Protein AF-A0A395CX54-F1 (afdb_monomer_lite)

Radius of gyration: 29.78 Å; chains: 1; bounding box: 35×42×90 Å

Structure (mmCIF, N/CA/C/O backbone):
data_AF-A0A395CX54-F1
#
_entry.id   AF-A0A395CX54-F1
#
loop_
_atom_site.group_PDB
_atom_site.id
_atom_site.type_symbol
_atom_site.label_atom_id
_atom_site.label_alt_id
_atom_site.label_comp_id
_atom_site.label_asym_id
_atom_site.label_entity_id
_atom_site.label_seq_id
_atom_site.pdbx_PDB_ins_code
_atom_site.Cartn_x
_atom_site.Cartn_y
_atom_site.Cartn_z
_atom_site.occupancy
_atom_site.B_iso_or_equiv
_atom_site.auth_seq_id
_atom_site.auth_comp_id
_atom_site.auth_asym_id
_atom_site.auth_atom_id
_atom_site.pdbx_PDB_model_num
ATOM 1 N N . MET A 1 1 ? -14.694 -27.549 -74.169 1.00 40.34 1 MET A N 1
ATOM 2 C CA . MET A 1 1 ? -13.268 -27.160 -74.134 1.00 40.34 1 MET A CA 1
ATOM 3 C C . MET A 1 1 ? -13.048 -26.307 -72.900 1.00 40.34 1 MET A C 1
ATOM 5 O O . MET A 1 1 ? -13.664 -25.261 -72.763 1.00 40.34 1 MET A O 1
ATOM 9 N N . SER A 1 2 ? -12.309 -26.864 -71.948 1.00 35.94 2 SER A N 1
ATOM 10 C CA . SER A 1 2 ? -12.237 -26.448 -70.549 1.00 35.94 2 SER A CA 1
ATOM 11 C C . SER A 1 2 ? -11.313 -25.243 -70.358 1.00 35.94 2 SER A C 1
ATOM 13 O O . SER A 1 2 ? -10.110 -25.362 -70.562 1.00 35.94 2 SER A O 1
ATOM 15 N N . PHE A 1 3 ? -11.857 -24.111 -69.909 1.00 47.75 3 PHE A N 1
ATOM 16 C CA . PHE A 1 3 ? -11.088 -22.955 -69.439 1.00 47.75 3 PHE A CA 1
ATOM 17 C C . PHE A 1 3 ? -11.155 -22.881 -67.907 1.00 47.75 3 PHE A C 1
ATOM 19 O O . PHE A 1 3 ? -11.806 -22.015 -67.336 1.00 47.75 3 PHE A O 1
ATOM 26 N N . PHE A 1 4 ? -10.485 -23.817 -67.230 1.00 52.72 4 PHE A N 1
ATOM 27 C CA . PHE A 1 4 ? -10.099 -23.632 -65.829 1.00 52.72 4 PHE A CA 1
ATOM 28 C C . PHE A 1 4 ? -8.708 -23.002 -65.821 1.00 52.72 4 PHE A C 1
ATOM 30 O O . PHE A 1 4 ? -7.690 -23.689 -65.917 1.00 52.72 4 PHE A O 1
ATOM 37 N N . ALA A 1 5 ? -8.677 -21.672 -65.757 1.00 51.16 5 ALA A N 1
ATOM 38 C CA . ALA A 1 5 ? -7.465 -20.924 -65.477 1.00 51.16 5 ALA A CA 1
ATOM 39 C C . ALA A 1 5 ? -6.978 -21.328 -64.080 1.00 51.16 5 ALA A C 1
ATOM 41 O O . ALA A 1 5 ? -7.566 -20.963 -63.063 1.00 51.16 5 ALA A O 1
ATOM 42 N N . ARG A 1 6 ? -5.910 -22.126 -64.035 1.00 53.88 6 ARG A N 1
ATOM 43 C CA . ARG A 1 6 ? -5.108 -22.340 -62.832 1.00 53.88 6 ARG A CA 1
ATOM 44 C C . ARG A 1 6 ? -4.492 -20.991 -62.457 1.00 53.88 6 ARG A C 1
ATOM 46 O O . ARG A 1 6 ? -3.396 -20.670 -62.905 1.00 53.88 6 ARG A O 1
ATOM 53 N N . ALA A 1 7 ? -5.215 -20.185 -61.683 1.00 49.56 7 ALA A N 1
ATOM 54 C CA . ALA A 1 7 ? -4.619 -19.065 -60.969 1.00 49.56 7 ALA A CA 1
ATOM 55 C C . ALA A 1 7 ? -3.421 -19.623 -60.177 1.00 49.56 7 ALA A C 1
ATOM 57 O O . ALA A 1 7 ? -3.571 -20.652 -59.506 1.00 49.56 7 ALA A O 1
ATOM 58 N N . PRO A 1 8 ? -2.214 -19.050 -60.315 1.00 53.91 8 PRO A N 1
ATOM 59 C CA . PRO A 1 8 ? -1.024 -19.674 -59.780 1.00 53.91 8 PRO A CA 1
ATOM 60 C C . PRO A 1 8 ? -1.123 -19.622 -58.260 1.00 53.91 8 PRO A C 1
ATOM 62 O O . PRO A 1 8 ? -1.231 -18.551 -57.670 1.00 53.91 8 PRO A O 1
ATOM 65 N N . ILE A 1 9 ? -1.055 -20.792 -57.629 1.00 56.56 9 ILE A N 1
ATOM 66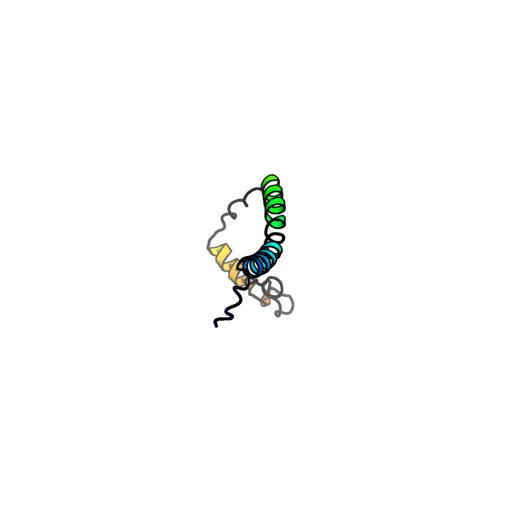 C CA . ILE A 1 9 ? -0.987 -21.001 -56.173 1.00 56.56 9 ILE A CA 1
ATOM 67 C C . ILE A 1 9 ? 0.036 -20.047 -55.509 1.00 56.56 9 ILE A C 1
ATOM 69 O O . ILE A 1 9 ? -0.123 -19.649 -54.358 1.00 56.56 9 ILE A O 1
ATOM 73 N N . ALA A 1 10 ? 1.034 -19.592 -56.274 1.00 52.03 10 ALA A N 1
ATOM 74 C CA . ALA A 1 10 ? 2.001 -18.564 -55.907 1.00 52.03 10 ALA A CA 1
ATOM 75 C C . ALA A 1 10 ? 1.390 -17.222 -55.442 1.00 52.03 10 ALA A C 1
ATOM 77 O O . ALA A 1 10 ? 1.932 -16.604 -54.529 1.00 52.03 10 ALA A O 1
ATOM 78 N N . ALA A 1 11 ? 0.269 -16.769 -56.014 1.00 52.12 11 ALA A N 1
ATOM 79 C CA . ALA A 1 11 ? -0.323 -15.471 -55.670 1.00 52.12 11 ALA A CA 1
ATOM 80 C C . ALA A 1 11 ? -1.009 -15.474 -54.290 1.00 52.12 11 ALA A C 1
ATOM 82 O O . ALA A 1 11 ? -0.968 -14.477 -53.573 1.00 52.12 11 ALA A O 1
ATOM 83 N N . VAL A 1 12 ? -1.580 -16.612 -53.879 1.00 54.66 12 VAL A N 1
ATOM 84 C CA . VAL A 1 12 ? -2.211 -16.774 -52.556 1.00 54.66 12 VAL A CA 1
ATOM 85 C C . VAL A 1 12 ? -1.152 -16.885 -51.451 1.00 54.66 12 VAL A C 1
ATOM 87 O O . VAL A 1 12 ? -1.322 -16.325 -50.369 1.00 54.66 12 VAL A O 1
ATOM 90 N N . LEU A 1 13 ? -0.016 -17.53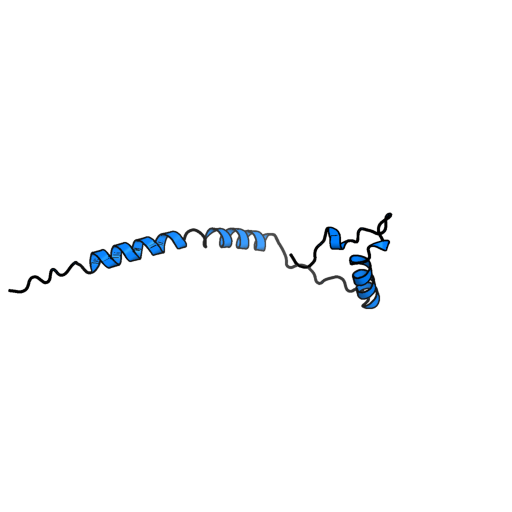2 -51.735 1.00 54.78 13 LEU A N 1
ATOM 91 C CA . LEU A 1 13 ? 1.109 -17.647 -50.798 1.00 54.78 13 LEU A CA 1
ATOM 92 C C . LEU A 1 13 ? 1.809 -16.302 -50.538 1.00 54.78 13 LEU A C 1
ATOM 94 O O . LEU A 1 13 ? 2.212 -16.034 -49.408 1.00 54.78 13 LEU A O 1
ATOM 98 N N . ALA A 1 14 ? 1.910 -15.435 -51.550 1.00 53.94 14 ALA A N 1
ATOM 99 C CA . ALA A 1 14 ? 2.521 -14.114 -51.400 1.00 53.94 14 ALA A CA 1
ATOM 100 C C . ALA A 1 14 ? 1.712 -13.192 -50.466 1.00 53.94 14 ALA A C 1
ATOM 102 O O . ALA A 1 14 ? 2.291 -12.475 -49.654 1.00 53.94 14 ALA A O 1
ATOM 103 N N . MET A 1 15 ? 0.378 -13.258 -50.524 1.00 52.88 15 MET A N 1
ATOM 104 C CA . MET A 1 15 ? -0.513 -12.412 -49.721 1.00 52.88 15 MET A CA 1
ATOM 105 C C . MET A 1 15 ? -0.613 -12.883 -48.258 1.00 52.88 15 MET A C 1
ATOM 107 O O . MET A 1 15 ? -0.679 -12.057 -47.351 1.00 52.88 15 MET A O 1
ATOM 111 N N . ALA A 1 16 ? -0.532 -14.199 -48.018 1.00 52.72 16 ALA A N 1
ATOM 112 C CA . ALA A 1 16 ? -0.412 -14.766 -46.672 1.00 52.72 16 ALA A CA 1
ATOM 113 C C . ALA A 1 16 ? 0.959 -14.470 -46.032 1.00 52.72 16 ALA A C 1
ATOM 115 O O . ALA A 1 16 ? 1.045 -14.243 -44.828 1.00 52.72 16 ALA A O 1
ATOM 116 N N . GLY A 1 17 ? 2.034 -14.413 -46.829 1.00 51.59 17 GLY A N 1
ATOM 117 C CA . GLY A 1 17 ? 3.367 -14.045 -46.342 1.00 51.59 17 GLY A CA 1
ATOM 118 C C . GLY A 1 17 ? 3.454 -12.599 -45.837 1.00 51.59 17 GLY A C 1
ATOM 119 O O . GLY A 1 17 ? 4.145 -12.328 -44.856 1.00 51.59 17 GLY A O 1
ATOM 120 N N . SER A 1 18 ? 2.715 -11.671 -46.455 1.00 52.75 18 SER A N 1
ATOM 121 C CA . SER A 1 18 ? 2.747 -10.247 -46.094 1.00 52.75 18 SER A CA 1
ATOM 122 C C . SER A 1 18 ? 2.050 -9.917 -44.768 1.00 52.75 18 SER A C 1
ATOM 124 O O . SER A 1 18 ? 2.459 -8.971 -44.098 1.00 52.75 18 SER A O 1
ATOM 126 N N . THR A 1 19 ? 1.045 -10.687 -44.336 1.00 53.62 19 THR A N 1
ATOM 127 C CA . THR A 1 19 ? 0.364 -10.442 -43.048 1.00 53.62 19 THR A CA 1
ATOM 128 C C . THR A 1 19 ? 1.127 -10.987 -41.838 1.00 53.62 19 THR A C 1
ATOM 130 O O . THR A 1 19 ? 0.916 -10.500 -40.730 1.00 53.62 19 THR A O 1
ATOM 133 N N . LEU A 1 20 ? 2.045 -11.948 -42.013 1.00 51.69 20 LEU A N 1
ATOM 134 C CA . LEU A 1 20 ? 2.864 -12.470 -40.905 1.00 51.69 20 LEU A CA 1
ATOM 135 C C . LEU A 1 20 ? 4.016 -11.537 -40.494 1.00 51.69 20 LEU A C 1
ATOM 137 O O . LEU A 1 20 ? 4.458 -11.584 -39.349 1.00 51.69 20 LEU A O 1
ATOM 141 N N . ALA A 1 21 ? 4.501 -10.675 -41.390 1.00 51.66 21 ALA A N 1
ATOM 142 C CA . ALA A 1 21 ? 5.677 -9.844 -41.117 1.00 51.66 21 ALA A CA 1
ATOM 143 C C . ALA A 1 21 ? 5.409 -8.674 -40.145 1.00 51.66 21 ALA A C 1
ATOM 145 O O . ALA A 1 21 ? 6.331 -8.195 -39.489 1.00 51.66 21 ALA A O 1
ATOM 146 N N . VAL A 1 22 ? 4.157 -8.222 -40.014 1.00 54.72 22 VAL A N 1
ATOM 147 C CA . VAL A 1 22 ? 3.809 -7.046 -39.191 1.00 54.72 22 VAL A CA 1
ATOM 148 C C . VAL A 1 22 ? 3.765 -7.375 -37.688 1.00 54.72 22 VAL A C 1
ATOM 150 O O . VAL A 1 22 ? 4.023 -6.505 -36.861 1.00 54.72 22 VAL A O 1
ATOM 153 N N . GLY A 1 23 ? 3.519 -8.634 -37.308 1.00 53.91 23 GLY A N 1
ATOM 154 C CA . GLY A 1 23 ? 3.443 -9.051 -35.898 1.00 53.91 23 GLY A CA 1
ATOM 155 C C . GLY A 1 23 ? 4.796 -9.222 -35.191 1.00 53.91 23 GLY A C 1
ATOM 156 O O . GLY A 1 23 ? 4.846 -9.263 -33.964 1.00 53.91 23 GLY A O 1
ATOM 157 N N . ALA A 1 24 ? 5.902 -9.307 -35.937 1.00 55.75 24 ALA A N 1
ATOM 158 C CA . ALA A 1 24 ? 7.217 -9.639 -35.380 1.00 55.75 24 ALA A CA 1
ATOM 159 C C . ALA A 1 24 ? 7.944 -8.453 -34.714 1.00 55.75 24 ALA A C 1
ATOM 161 O O . ALA A 1 24 ? 8.838 -8.667 -33.897 1.00 55.75 24 ALA A O 1
ATOM 162 N N . PHE A 1 25 ? 7.568 -7.207 -35.019 1.00 54.34 25 PHE A N 1
ATOM 163 C CA . PHE A 1 25 ? 8.256 -6.022 -34.487 1.00 54.34 25 PHE A CA 1
ATOM 164 C C . PHE A 1 25 ? 7.876 -5.678 -33.038 1.00 54.34 25 PHE A C 1
ATOM 166 O O . PHE A 1 25 ? 8.690 -5.091 -32.330 1.00 54.34 25 PHE A O 1
ATOM 173 N N . ALA A 1 26 ? 6.689 -6.073 -32.564 1.00 55.78 26 ALA A N 1
ATOM 174 C CA . ALA A 1 26 ? 6.244 -5.769 -31.200 1.00 55.78 26 ALA A CA 1
ATOM 175 C C . ALA A 1 26 ? 6.900 -6.670 -30.136 1.00 55.78 26 ALA A C 1
ATOM 177 O O . ALA A 1 26 ? 7.234 -6.204 -29.056 1.00 55.78 26 ALA A O 1
ATOM 178 N N . ALA A 1 27 ? 7.157 -7.945 -30.444 1.00 57.03 27 ALA A N 1
ATOM 179 C CA . ALA A 1 27 ? 7.667 -8.912 -29.463 1.00 57.03 27 ALA A CA 1
ATOM 180 C C . ALA A 1 27 ? 9.183 -8.805 -29.180 1.00 57.03 27 ALA A C 1
ATOM 182 O O . ALA A 1 27 ? 9.692 -9.441 -28.257 1.00 57.03 27 ALA A O 1
ATOM 183 N N . GLY A 1 28 ? 9.934 -8.052 -29.994 1.00 58.41 28 GLY A N 1
ATOM 184 C CA . GLY A 1 28 ? 11.397 -7.972 -29.905 1.00 58.41 28 GLY A CA 1
ATOM 185 C C . GLY A 1 28 ? 11.926 -6.929 -28.915 1.00 58.41 28 GLY A C 1
ATOM 186 O O . GLY A 1 28 ? 12.952 -7.168 -28.277 1.00 58.41 28 GLY A O 1
ATOM 187 N N . ALA A 1 29 ? 11.236 -5.794 -28.766 1.00 61.31 29 ALA A N 1
ATOM 188 C CA . ALA A 1 29 ? 11.700 -4.665 -27.951 1.00 61.31 29 ALA A CA 1
ATOM 189 C C . ALA A 1 29 ? 11.686 -4.971 -26.440 1.00 61.31 29 ALA A C 1
ATOM 191 O O . ALA A 1 29 ? 12.609 -4.590 -25.716 1.00 61.31 29 ALA A O 1
ATOM 192 N N . ASP A 1 30 ? 10.697 -5.737 -25.979 1.00 67.38 30 ASP A N 1
ATOM 193 C CA . ASP A 1 30 ? 10.482 -6.017 -24.553 1.00 67.38 30 ASP A CA 1
ATOM 194 C C . ASP A 1 30 ? 11.565 -6.930 -23.951 1.00 67.38 30 ASP 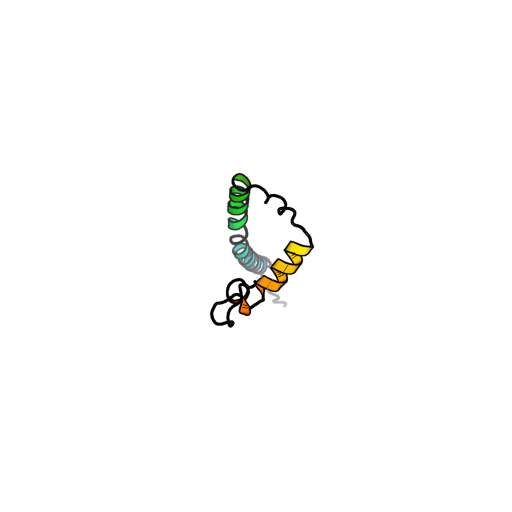A C 1
ATOM 196 O O . ASP A 1 30 ? 11.911 -6.828 -22.771 1.00 67.38 30 ASP A O 1
ATOM 200 N N . ASN A 1 31 ? 12.169 -7.797 -24.769 1.00 77.75 31 ASN A N 1
ATOM 201 C CA . ASN A 1 31 ? 13.164 -8.770 -24.310 1.00 77.75 31 ASN A CA 1
ATOM 202 C C . ASN A 1 31 ? 14.518 -8.132 -23.966 1.00 77.75 31 ASN A C 1
ATOM 204 O O . ASN A 1 31 ? 15.198 -8.594 -23.046 1.00 77.75 31 ASN A O 1
ATOM 208 N N . GLY A 1 32 ? 14.910 -7.076 -24.688 1.00 89.38 32 GLY A N 1
ATOM 209 C CA . GLY A 1 32 ? 16.138 -6.325 -24.413 1.00 89.38 32 GLY A CA 1
ATOM 210 C C . GLY A 1 32 ? 16.043 -5.564 -23.093 1.00 89.38 32 GLY A C 1
ATOM 211 O O . GLY A 1 32 ? 16.875 -5.754 -22.210 1.00 89.38 32 GLY A O 1
ATOM 212 N N . LEU A 1 33 ? 14.958 -4.805 -22.909 1.00 89.81 33 LEU A N 1
ATOM 213 C CA . LEU A 1 33 ? 14.705 -4.053 -21.677 1.00 89.81 33 LEU A CA 1
ATOM 214 C C . LEU A 1 33 ? 14.612 -4.965 -20.451 1.00 89.81 33 LEU A C 1
ATOM 216 O O . LEU A 1 33 ? 15.175 -4.652 -19.404 1.00 89.81 33 LEU A O 1
ATOM 220 N N . LEU A 1 34 ? 13.954 -6.122 -20.574 1.00 88.38 34 LEU A N 1
ATOM 221 C CA . LEU A 1 34 ? 13.882 -7.092 -19.482 1.00 88.38 34 LEU A CA 1
ATOM 222 C C . LEU A 1 34 ? 15.257 -7.686 -19.140 1.00 88.38 34 LEU A C 1
ATOM 224 O O . LEU A 1 34 ? 15.547 -7.928 -17.966 1.00 88.38 34 LEU A O 1
ATOM 228 N N . LYS A 1 35 ? 16.104 -7.942 -20.145 1.00 90.81 35 LYS A N 1
ATOM 229 C CA . LYS A 1 35 ? 17.474 -8.428 -19.936 1.00 90.81 35 LYS A CA 1
ATOM 230 C C . LYS A 1 35 ? 18.321 -7.388 -19.202 1.00 90.81 35 LYS A C 1
ATOM 232 O O . LYS A 1 35 ? 18.984 -7.741 -18.228 1.00 90.81 35 LYS A O 1
ATOM 237 N N . ASP A 1 36 ? 18.250 -6.133 -19.627 1.00 92.44 36 ASP A N 1
ATOM 238 C CA . ASP A 1 36 ? 18.979 -5.030 -19.003 1.00 92.44 36 ASP A CA 1
ATOM 239 C C . ASP A 1 36 ? 18.480 -4.791 -17.573 1.00 92.44 36 ASP A C 1
ATOM 241 O O . ASP A 1 36 ? 19.282 -4.725 -16.642 1.00 92.44 36 ASP A O 1
ATOM 245 N N . ALA A 1 37 ? 17.162 -4.800 -17.352 1.00 91.75 37 ALA A N 1
ATOM 246 C CA . ALA A 1 37 ? 16.566 -4.703 -16.021 1.00 91.75 37 ALA A CA 1
ATOM 247 C C . ALA A 1 37 ? 17.072 -5.809 -15.079 1.00 91.75 37 ALA A C 1
ATOM 249 O O . ALA A 1 37 ? 17.473 -5.525 -13.953 1.00 91.75 37 ALA A O 1
ATOM 250 N N . LYS A 1 38 ? 17.134 -7.064 -15.541 1.00 91.44 38 LYS A N 1
ATOM 251 C CA . LYS A 1 38 ? 17.651 -8.195 -14.746 1.00 91.44 38 LYS A CA 1
ATOM 252 C C . LYS A 1 38 ? 19.145 -8.098 -14.425 1.00 91.44 38 LYS A C 1
ATOM 254 O O . LYS A 1 38 ? 19.602 -8.790 -13.522 1.00 91.44 38 LYS A O 1
ATOM 259 N N . SER A 1 39 ? 19.902 -7.280 -15.157 1.00 93.75 39 SER A N 1
ATOM 260 C CA . SER A 1 39 ? 21.317 -7.028 -14.856 1.00 93.75 39 SER A CA 1
ATOM 2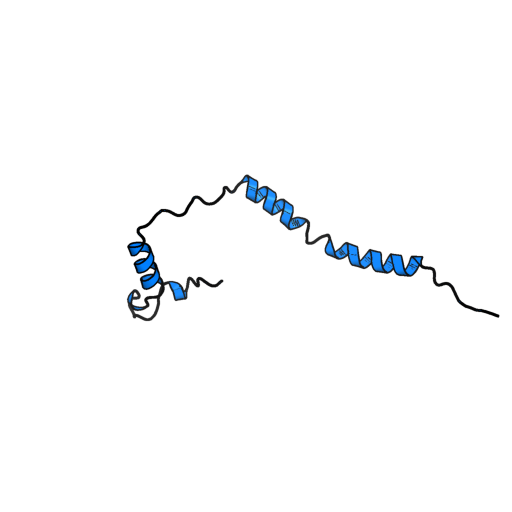61 C C . SER A 1 39 ? 21.520 -6.000 -13.737 1.00 93.75 39 SER A C 1
ATOM 263 O O . SER A 1 39 ? 22.562 -6.012 -13.086 1.00 93.75 39 SER A O 1
ATOM 265 N N . VAL A 1 40 ? 20.526 -5.136 -13.499 1.00 95.38 40 VAL A N 1
ATOM 266 C CA . VAL A 1 40 ? 20.591 -4.044 -12.513 1.00 95.38 40 VAL A CA 1
ATOM 267 C C . VAL A 1 40 ? 19.777 -4.363 -11.257 1.00 95.38 40 VAL A C 1
ATOM 269 O O . VAL A 1 40 ? 20.189 -4.021 -10.150 1.00 95.38 40 VAL A O 1
ATOM 272 N N . PHE A 1 41 ? 18.627 -5.022 -11.405 1.00 94.44 41 PHE A N 1
ATOM 273 C CA . PHE A 1 41 ? 17.715 -5.316 -10.304 1.00 94.44 41 PHE A CA 1
ATOM 274 C C . PHE A 1 41 ? 17.910 -6.728 -9.750 1.00 94.44 41 PHE A C 1
ATOM 276 O O . P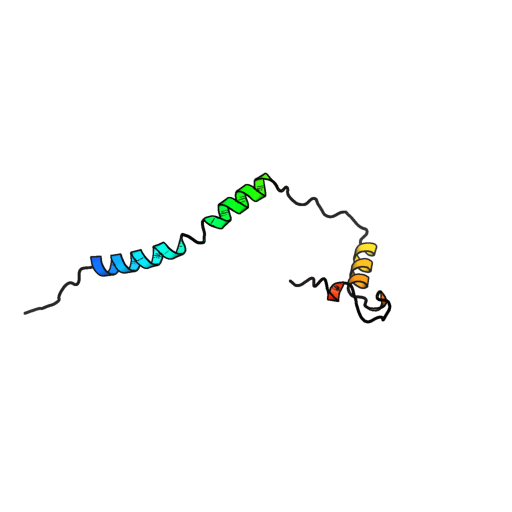HE A 1 41 ? 17.983 -7.708 -10.490 1.00 94.44 41 PHE A O 1
ATOM 283 N N . ALA A 1 42 ? 17.919 -6.831 -8.423 1.00 91.56 42 ALA A N 1
ATOM 284 C CA . ALA A 1 42 ? 17.862 -8.096 -7.702 1.00 91.56 42 ALA A CA 1
ATOM 285 C C . ALA A 1 42 ? 16.407 -8.451 -7.334 1.00 91.56 42 ALA A C 1
ATOM 287 O O . ALA A 1 42 ? 15.551 -7.561 -7.285 1.00 91.56 42 ALA A O 1
ATOM 288 N N . PRO A 1 43 ? 16.109 -9.730 -7.034 1.00 90.12 43 PRO A N 1
ATOM 289 C CA . PRO A 1 43 ? 14.836 -10.102 -6.432 1.00 90.12 43 PRO A CA 1
ATOM 290 C C . PRO A 1 43 ? 14.568 -9.285 -5.167 1.00 90.12 43 PRO A C 1
ATOM 292 O O . PRO A 1 43 ? 15.487 -9.003 -4.394 1.00 90.12 43 PRO A O 1
ATOM 295 N N . LEU A 1 44 ? 13.301 -8.937 -4.943 1.00 90.44 44 LEU A N 1
ATOM 296 C CA . LEU A 1 44 ? 12.908 -8.283 -3.702 1.00 90.44 44 LEU A CA 1
ATOM 297 C C . LEU A 1 44 ? 13.278 -9.182 -2.512 1.00 90.44 44 LEU A C 1
ATOM 299 O O . LEU A 1 44 ? 13.078 -10.401 -2.580 1.00 90.44 44 LEU A O 1
ATOM 303 N N . PRO A 1 45 ? 13.800 -8.608 -1.416 1.00 91.81 45 PRO A N 1
ATOM 304 C CA . PRO A 1 45 ? 14.006 -9.372 -0.199 1.00 91.81 45 PRO A CA 1
ATOM 305 C C . PRO A 1 45 ? 12.662 -9.900 0.315 1.00 91.81 45 PRO A C 1
ATOM 307 O O . PRO A 1 45 ? 11.597 -9.353 0.017 1.00 91.81 45 PRO A O 1
ATOM 310 N N . SER A 1 46 ? 12.704 -10.951 1.133 1.00 92.44 46 SER A N 1
ATOM 311 C CA . SER A 1 46 ? 11.511 -11.395 1.853 1.00 92.44 46 SER A CA 1
ATOM 312 C C . SER A 1 46 ? 10.937 -10.240 2.669 1.00 92.44 46 SER A C 1
ATOM 314 O O . SER A 1 46 ? 11.695 -9.518 3.324 1.00 92.44 46 SER A O 1
ATOM 316 N N . ALA A 1 47 ? 9.611 -10.101 2.676 1.00 88.25 47 ALA A N 1
ATOM 317 C CA . ALA A 1 47 ? 8.952 -9.106 3.507 1.00 88.25 47 ALA A CA 1
ATOM 318 C C . ALA A 1 47 ? 9.399 -9.248 4.979 1.00 88.25 47 ALA A C 1
ATOM 320 O O . ALA A 1 47 ? 9.539 -10.380 5.464 1.00 88.25 47 ALA A O 1
ATOM 321 N N . PRO A 1 48 ? 9.620 -8.133 5.700 1.00 87.88 48 PRO A N 1
ATOM 322 C CA . PRO A 1 48 ? 9.932 -8.177 7.121 1.00 87.88 48 PRO A CA 1
ATOM 323 C C . PRO A 1 48 ? 8.875 -8.976 7.881 1.00 87.88 48 PRO A C 1
ATOM 325 O O . PRO A 1 48 ? 7.674 -8.840 7.638 1.00 87.88 48 PRO A O 1
ATOM 328 N N . ARG A 1 49 ? 9.318 -9.821 8.816 1.00 91.06 49 ARG A N 1
ATOM 329 C CA . ARG A 1 49 ? 8.390 -10.567 9.662 1.00 91.06 49 ARG A CA 1
ATOM 330 C C . ARG A 1 49 ? 7.821 -9.628 10.718 1.00 91.06 49 ARG A C 1
ATOM 332 O O . ARG A 1 49 ? 8.548 -9.159 11.585 1.00 91.06 49 ARG A O 1
ATOM 339 N N . GLU A 1 50 ? 6.516 -9.421 10.664 1.00 93.88 50 GLU A N 1
ATOM 340 C CA . GLU A 1 50 ? 5.760 -8.698 11.681 1.00 93.88 50 GLU A CA 1
ATOM 341 C C . GLU A 1 50 ? 4.889 -9.649 12.498 1.00 93.88 50 GLU A C 1
ATOM 343 O O . GLU A 1 50 ? 4.610 -10.778 12.081 1.00 93.88 50 GLU A O 1
ATOM 348 N N . SER A 1 51 ? 4.458 -9.209 13.682 1.00 96.62 51 SER A N 1
ATOM 349 C CA . SER A 1 51 ? 3.521 -10.016 14.462 1.00 96.62 51 SER A CA 1
ATOM 350 C C . SER A 1 51 ? 2.170 -10.106 13.731 1.00 96.62 51 SER A C 1
ATOM 352 O O . SER A 1 51 ? 1.704 -9.103 13.176 1.00 96.62 51 SER A O 1
ATOM 354 N N . PRO A 1 52 ? 1.495 -11.273 13.737 1.00 96.44 52 PRO A N 1
ATOM 355 C CA . PRO A 1 52 ? 0.187 -11.417 13.094 1.00 96.44 52 PRO A CA 1
ATOM 356 C C . PRO A 1 52 ? -0.841 -10.395 13.594 1.00 96.44 52 PRO A C 1
ATOM 358 O O . PRO A 1 52 ? -1.670 -9.911 12.825 1.00 96.44 52 PRO A O 1
ATOM 361 N N . ASP A 1 53 ? -0.751 -10.021 14.871 1.00 97.88 53 ASP A N 1
ATOM 362 C CA . ASP A 1 53 ? -1.631 -9.028 15.482 1.00 97.88 53 ASP A CA 1
ATOM 363 C C . ASP A 1 53 ? -1.370 -7.614 14.957 1.00 97.88 53 ASP A C 1
ATOM 365 O O . ASP A 1 53 ? -2.326 -6.902 14.648 1.00 97.88 53 ASP A O 1
ATOM 369 N N . LYS A 1 54 ? -0.100 -7.224 14.764 1.00 97.12 54 LYS A N 1
ATOM 370 C CA . LYS A 1 54 ? 0.248 -5.943 14.128 1.00 97.12 54 LYS A CA 1
ATOM 371 C C . LYS A 1 54 ? -0.235 -5.892 12.683 1.00 97.12 54 LYS A C 1
ATOM 373 O O . LYS A 1 54 ? -0.796 -4.881 12.274 1.00 97.12 54 LYS A O 1
ATOM 378 N N . VAL A 1 55 ? -0.063 -6.976 11.924 1.00 96.50 55 VAL A N 1
ATOM 379 C CA . VAL A 1 55 ? -0.537 -7.055 10.531 1.00 96.50 55 VAL A CA 1
ATOM 380 C C . VAL A 1 55 ? -2.060 -6.931 10.468 1.00 96.50 55 VAL A C 1
ATOM 382 O O . VAL A 1 55 ? -2.587 -6.188 9.639 1.00 96.50 55 VAL A O 1
ATOM 385 N N . ARG A 1 56 ? -2.781 -7.617 11.364 1.00 97.31 56 ARG A N 1
ATOM 386 C CA . ARG A 1 56 ? -4.246 -7.548 11.437 1.00 97.31 56 ARG A CA 1
ATOM 387 C C . ARG A 1 56 ? -4.731 -6.142 11.786 1.00 97.31 56 ARG A C 1
ATOM 389 O O . ARG A 1 56 ? -5.627 -5.638 11.112 1.00 97.31 56 ARG A O 1
ATOM 396 N N . LEU A 1 57 ? -4.128 -5.508 12.791 1.00 97.56 57 LEU A N 1
ATOM 397 C CA . LEU A 1 57 ? -4.462 -4.138 13.176 1.00 97.56 57 LEU A CA 1
ATOM 398 C C . LEU A 1 57 ? -4.145 -3.146 12.051 1.00 97.56 57 LEU A C 1
ATOM 400 O O . LEU A 1 57 ? -4.994 -2.338 11.696 1.00 97.56 57 LEU A O 1
ATOM 404 N N . GLY A 1 58 ? -2.959 -3.235 11.446 1.00 95.69 58 GLY A N 1
ATOM 405 C CA . GLY A 1 58 ? -2.564 -2.368 10.334 1.00 95.69 58 GLY A CA 1
ATOM 406 C C . GLY A 1 58 ? -3.528 -2.470 9.153 1.00 95.69 58 GLY A C 1
ATOM 407 O O . GLY A 1 58 ? -3.922 -1.449 8.596 1.00 95.69 58 GLY A O 1
ATOM 408 N N . ARG A 1 59 ? -3.992 -3.687 8.831 1.00 95.81 59 ARG A N 1
ATOM 409 C CA . ARG A 1 59 ? -5.044 -3.886 7.828 1.00 95.81 59 ARG A CA 1
ATOM 410 C C . ARG A 1 59 ? -6.327 -3.156 8.212 1.00 95.81 59 ARG A C 1
ATOM 412 O O . ARG A 1 59 ? -6.883 -2.492 7.359 1.00 95.81 59 ARG A O 1
ATOM 419 N N . GLN A 1 60 ? -6.797 -3.258 9.454 1.00 97.31 60 GLN A N 1
ATOM 420 C CA . GLN A 1 60 ? -8.007 -2.540 9.884 1.00 97.31 60 GLN A CA 1
ATOM 421 C C . GLN A 1 60 ? -7.836 -1.022 9.750 1.00 97.31 60 GLN A C 1
ATOM 423 O O . GLN A 1 60 ? -8.701 -0.359 9.187 1.00 97.31 60 GLN A O 1
ATOM 428 N N . LEU A 1 61 ? -6.693 -0.490 10.194 1.00 97.38 61 LEU A N 1
ATOM 429 C CA . LEU A 1 61 ? -6.391 0.941 10.132 1.00 97.38 61 LEU A CA 1
ATOM 430 C C . LEU A 1 61 ? -6.275 1.473 8.697 1.00 97.38 61 LEU A C 1
ATOM 432 O O . LEU A 1 61 ? -6.669 2.602 8.438 1.00 97.38 61 LEU A O 1
ATOM 436 N N . PHE A 1 62 ? -5.781 0.670 7.752 1.00 97.25 62 PHE A N 1
ATOM 437 C CA . PHE A 1 62 ? -5.649 1.076 6.349 1.00 97.25 62 PHE A CA 1
ATOM 438 C C . PHE A 1 62 ? -6.989 1.474 5.701 1.00 97.25 62 PHE A C 1
ATOM 440 O O . PHE A 1 62 ? -7.033 2.367 4.850 1.00 97.25 62 PHE A O 1
ATOM 447 N N . PHE A 1 63 ? -8.081 0.830 6.124 1.00 96.75 63 PHE A N 1
ATOM 448 C CA . PHE A 1 63 ? -9.445 1.106 5.657 1.00 96.75 63 PHE A CA 1
ATOM 449 C C . PHE A 1 63 ? -10.240 1.999 6.623 1.00 96.75 63 PHE A C 1
ATOM 451 O O . PHE A 1 63 ? -11.402 2.297 6.362 1.00 96.75 63 PHE A O 1
ATOM 458 N N . GLU A 1 64 ? -9.646 2.423 7.739 1.00 97.62 64 GLU A N 1
ATOM 459 C CA . GLU A 1 64 ? -10.326 3.214 8.760 1.00 97.62 64 GLU A CA 1
ATOM 460 C C . GLU A 1 64 ? -10.296 4.705 8.408 1.00 97.62 64 GLU A C 1
ATOM 462 O O . GLU A 1 64 ? -9.228 5.306 8.288 1.00 97.62 64 GLU A O 1
ATOM 467 N N . THR A 1 65 ? -11.466 5.331 8.296 1.00 98.00 65 THR A N 1
ATOM 468 C CA . THR A 1 65 ? -11.564 6.756 7.952 1.00 98.00 65 THR A CA 1
ATOM 469 C C . THR A 1 65 ? -11.383 7.662 9.164 1.00 98.00 65 THR A C 1
ATOM 471 O O . THR A 1 65 ? -10.905 8.786 9.014 1.00 98.00 65 THR A O 1
ATOM 474 N N . ARG A 1 66 ? -11.666 7.173 10.381 1.00 96.88 66 ARG A N 1
ATOM 475 C CA . ARG A 1 66 ? -11.493 7.928 11.639 1.00 96.88 66 ARG A CA 1
ATOM 476 C C . ARG A 1 66 ? -10.038 8.304 11.944 1.00 96.88 66 ARG A C 1
ATOM 478 O O . ARG A 1 66 ? -9.799 9.070 12.869 1.00 96.88 66 ARG A O 1
ATOM 485 N N . VAL A 1 67 ? -9.072 7.762 11.197 1.00 93.44 67 VAL A N 1
ATOM 486 C CA . VAL A 1 67 ? -7.655 8.156 11.280 1.00 93.44 67 VAL A CA 1
ATOM 487 C C . VAL A 1 67 ? -7.420 9.545 10.668 1.00 93.44 67 VAL A C 1
ATOM 489 O O . VAL A 1 67 ? -6.479 10.234 11.062 1.00 93.44 67 VAL A O 1
ATOM 492 N N . SER A 1 68 ? -8.266 9.984 9.732 1.00 96.12 68 SER A N 1
ATOM 493 C CA . SER A 1 68 ? -8.224 11.354 9.205 1.00 96.12 68 SER A CA 1
ATOM 494 C C . SER A 1 68 ? -8.846 12.362 10.171 1.00 96.12 68 SER A C 1
ATOM 496 O O . SER A 1 68 ? -9.725 12.02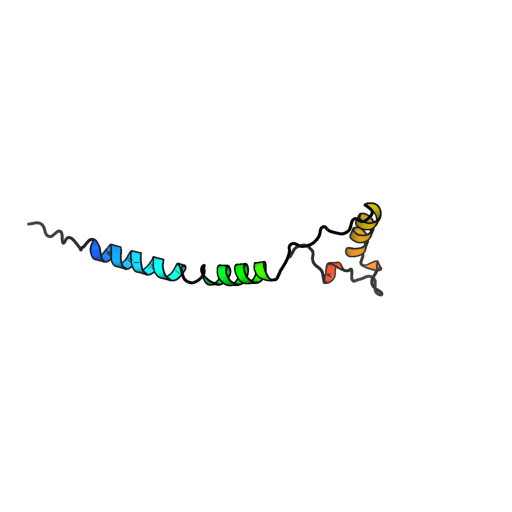9 10.963 1.00 96.12 68 SER A O 1
ATOM 498 N N . ALA A 1 69 ? -8.403 13.619 10.081 1.00 96.25 69 ALA A N 1
ATOM 499 C CA . ALA A 1 69 ? -8.847 14.691 10.972 1.00 96.25 69 ALA A CA 1
ATOM 500 C C . ALA A 1 69 ? -10.356 14.984 10.883 1.00 96.25 69 ALA A C 1
ATOM 502 O O . ALA A 1 69 ? -10.957 15.377 11.879 1.00 96.25 69 ALA A O 1
ATOM 503 N N . ASP A 1 70 ? -10.962 14.795 9.710 1.00 96.81 70 ASP A N 1
ATOM 504 C CA . ASP A 1 70 ? -12.392 15.001 9.467 1.00 96.81 70 ASP A CA 1
ATOM 505 C C . ASP A 1 70 ? -13.198 13.690 9.443 1.00 96.81 70 ASP A C 1
ATOM 507 O O . ASP A 1 70 ? -14.420 13.718 9.311 1.00 96.81 70 ASP A O 1
ATOM 511 N N . GLY A 1 71 ? -12.528 12.543 9.593 1.00 96.75 71 GLY A N 1
ATOM 512 C CA . GLY A 1 71 ? -13.151 11.224 9.648 1.00 96.75 71 GLY A CA 1
ATOM 513 C C . GLY A 1 71 ? -13.625 10.666 8.304 1.00 96.75 71 GLY A C 1
ATOM 514 O O . GLY A 1 71 ? -14.311 9.640 8.306 1.00 96.75 71 GLY A O 1
ATOM 515 N N . ASN A 1 72 ? -13.274 11.289 7.174 1.00 96.81 72 ASN A N 1
ATOM 516 C CA . ASN A 1 72 ? -13.799 10.917 5.853 1.00 96.81 72 ASN A CA 1
ATOM 517 C C . ASN A 1 72 ? -12.804 10.156 4.966 1.00 96.81 72 ASN A C 1
ATOM 519 O O . ASN A 1 72 ? -13.215 9.543 3.980 1.00 96.81 72 ASN A O 1
ATOM 523 N N . VAL A 1 73 ? -11.507 10.166 5.294 1.00 96.69 73 VAL A N 1
ATOM 524 C CA . VAL A 1 73 ? -10.452 9.610 4.430 1.00 96.69 73 VAL A CA 1
ATOM 525 C C . VAL A 1 73 ? -9.644 8.535 5.159 1.00 96.69 73 VAL A C 1
ATOM 527 O O . VAL A 1 73 ? -9.016 8.790 6.181 1.00 96.69 73 VAL A O 1
ATOM 530 N N . GLY A 1 74 ? -9.632 7.319 4.612 1.00 96.38 74 GLY A N 1
ATOM 531 C CA . GLY A 1 74 ? -8.680 6.264 4.983 1.00 96.38 74 GLY A CA 1
ATOM 532 C C . GLY A 1 74 ? -7.526 6.182 3.981 1.00 96.38 74 GLY A C 1
ATOM 533 O O . GLY A 1 74 ? -7.616 6.726 2.879 1.00 96.38 74 GLY A O 1
ATOM 534 N N . CYS A 1 75 ? -6.455 5.457 4.312 1.00 97.00 75 CYS A N 1
ATOM 535 C CA . CYS A 1 75 ? -5.306 5.271 3.412 1.00 97.00 75 CYS A CA 1
ATOM 536 C C . CYS A 1 75 ? -5.719 4.676 2.053 1.00 97.00 75 CYS A C 1
ATOM 538 O O . CYS A 1 75 ? -5.216 5.093 1.006 1.00 97.00 75 CYS A O 1
ATOM 540 N N . VAL A 1 76 ? -6.682 3.747 2.076 1.00 96.50 76 VAL A N 1
ATOM 541 C CA . VAL A 1 76 ? -7.251 3.086 0.889 1.00 96.50 76 VAL A CA 1
ATOM 542 C C . VAL A 1 76 ? -7.839 4.055 -0.141 1.00 96.50 76 VAL A C 1
ATOM 544 O O . VAL A 1 76 ? -7.893 3.725 -1.322 1.00 96.50 76 VAL A O 1
ATOM 547 N N . HIS A 1 77 ? -8.253 5.256 0.275 1.00 94.75 77 HIS A N 1
ATOM 548 C CA . HIS A 1 77 ? -8.845 6.241 -0.629 1.00 94.75 77 HIS A CA 1
ATOM 549 C C . HIS A 1 77 ? -7.902 6.590 -1.793 1.00 94.75 77 HIS A C 1
ATOM 551 O O . HIS A 1 77 ? -8.341 6.660 -2.940 1.00 94.75 77 HIS A O 1
ATOM 557 N N . CYS A 1 78 ? -6.603 6.738 -1.500 1.00 94.94 78 CYS A N 1
ATOM 558 C CA . CYS A 1 78 ? -5.566 7.016 -2.497 1.00 94.94 78 CYS A CA 1
ATOM 559 C C . CYS A 1 78 ? -4.747 5.771 -2.880 1.00 94.94 78 CYS A C 1
ATOM 561 O O . CYS A 1 78 ? -4.227 5.701 -3.990 1.00 94.94 78 CYS A O 1
ATOM 563 N N . HIS A 1 79 ? -4.614 4.795 -1.978 1.00 94.81 79 HIS A N 1
ATOM 564 C CA . HIS A 1 79 ? -3.844 3.568 -2.201 1.00 94.81 79 HIS A CA 1
ATOM 565 C C . HIS A 1 79 ? -4.778 2.371 -2.396 1.00 94.81 79 HIS A C 1
ATOM 567 O O . HIS A 1 79 ? -4.985 1.572 -1.482 1.00 94.81 79 HIS A O 1
ATOM 573 N N . GLN A 1 80 ? -5.363 2.251 -3.586 1.00 93.50 80 GLN A N 1
ATOM 574 C CA . GLN A 1 80 ? -6.274 1.151 -3.895 1.00 93.50 80 GLN A CA 1
ATOM 575 C C . GLN A 1 80 ? -5.491 -0.162 -4.069 1.00 93.50 80 GLN A C 1
ATOM 577 O O . GLN A 1 80 ? -4.555 -0.200 -4.866 1.00 93.50 80 GLN A O 1
ATOM 582 N N . PRO A 1 81 ? -5.840 -1.230 -3.331 1.00 88.50 81 PRO A N 1
ATOM 583 C CA . PRO A 1 81 ? -5.128 -2.505 -3.404 1.00 88.50 81 PRO A CA 1
ATOM 584 C C . PRO A 1 81 ? -5.453 -3.327 -4.662 1.00 88.50 81 PRO A C 1
ATOM 586 O O . PRO A 1 81 ? -4.733 -4.280 -4.941 1.00 88.50 81 PRO A O 1
ATOM 589 N N . ASP A 1 82 ? -6.505 -2.961 -5.401 1.00 80.19 82 ASP A N 1
ATOM 590 C CA . ASP A 1 82 ? -7.070 -3.754 -6.502 1.00 80.19 82 ASP A CA 1
ATOM 591 C C . ASP A 1 82 ? -6.718 -3.208 -7.907 1.00 80.19 82 ASP A C 1
ATOM 593 O O . ASP A 1 82 ? -7.490 -3.392 -8.848 1.00 80.19 82 ASP A O 1
ATOM 597 N N . LEU A 1 83 ? -5.576 -2.526 -8.063 1.00 56.69 83 LEU A N 1
ATOM 598 C CA . LEU A 1 83 ? -5.079 -2.031 -9.360 1.00 56.69 83 LEU A CA 1
ATOM 599 C C . LEU A 1 83 ? -3.938 -2.888 -9.918 1.00 56.69 83 LEU A C 1
ATOM 601 O O . LEU A 1 83 ? -3.004 -3.205 -9.146 1.00 56.69 83 LEU A O 1
#

pLDDT: mean 78.63, std 20.12, range [35.94, 98.0]

Secondary structure (DSSP, 8-state):
--------HHHHHHHHHHHHSGGGTHHHHHHHHHHHHHHHPPPPPPPPP--HHHHHHHHHHHT-GGGSTTS---GGGTS-TT-

Sequence (83 aa):
MSFFARAPIAAVLAMAGSTLAVGAFAAGADNGLLKDAKSVFAPLPSAPRESPDKVRLGRQLFFETRVSADGNVGCVHCHQPDL

Foldseek 3Di:
DDPPPPPDPVVVVVVVVVVVVVVPPVVPPVVVVVVVCPVVDDPDDPDDDDDPVVVVVVVVQQPFQCVDPVSHDHVCVPVPPPD